Protein AF-A0A9D4TD80-F1 (afdb_monomer_lite)

Secondary structure (DSSP, 8-state):
---PPPPPPPPP-----------------------PPPHHHHHHHHHHHHHHHHHHHHHHHHHHHHHHHHHHHHHHHHHHHHHHHHHHHHHHHHHHHHHT--BTT-PPPTT-TTSPPPPBPPHHHHHHHHHHHHHHHHHTT--GGGHHHHHHHHHHHHHHHHHHHHHHHHHHHHS--

Sequence (177 aa):
MTKGRVRVPKLPGGSDSEESDQSVQTPKKKRKKREEPSRALLDLLASKKKQLKKKDQRNSQLSAAEEQVARLTSTVKEQRVELKELRALNRQLQQKLLDALDCRQGKHCPRFPDCPRKAPLSPWKVSVIRECYKERLEKKGLVAELMPGALKQMNRFIVEKLSDIERMSKRAAKELP

pLDDT: mean 77.39, std 18.11, range [36.22, 97.31]

Organism: Rhipicephalus sanguineus (NCBI:txid34632)

Structure (mmCIF, N/CA/C/O backbone):
data_AF-A0A9D4TD80-F1
#
_entry.id   AF-A0A9D4TD80-F1
#
loop_
_atom_site.group_PDB
_atom_site.id
_atom_site.type_symbol
_atom_site.label_atom_id
_atom_site.label_alt_id
_atom_site.label_comp_id
_atom_site.label_asym_id
_atom_site.label_entity_id
_atom_site.label_seq_id
_atom_site.pdbx_PDB_ins_code
_atom_site.Cartn_x
_atom_site.Cartn_y
_atom_site.Cartn_z
_atom_site.occupancy
_atom_site.B_iso_or_equiv
_atom_site.auth_seq_id
_atom_site.auth_comp_id
_atom_site.auth_asym_id
_atom_site.auth_atom_id
_atom_site.pdbx_PDB_model_num
ATOM 1 N N . MET A 1 1 ? -11.909 40.483 22.227 1.00 42.12 1 MET A N 1
ATOM 2 C CA . MET A 1 1 ? -13.181 39.726 22.257 1.00 42.12 1 MET A CA 1
ATOM 3 C C . MET A 1 1 ? -13.087 38.632 23.314 1.00 42.12 1 MET A C 1
ATOM 5 O O . MET A 1 1 ? -11.989 38.227 23.670 1.00 42.12 1 MET A O 1
ATOM 9 N N . THR A 1 2 ? -14.218 38.314 23.926 1.00 48.88 2 THR A N 1
ATOM 10 C CA . THR A 1 2 ? -14.435 38.014 25.351 1.00 48.88 2 THR A CA 1
ATOM 11 C C . THR A 1 2 ? -14.088 36.588 25.807 1.00 48.88 2 THR A C 1
ATOM 13 O O . THR A 1 2 ? -14.377 35.609 25.129 1.00 48.88 2 THR A O 1
ATOM 16 N N . LYS A 1 3 ? -13.514 36.474 27.017 1.00 54.75 3 LYS A N 1
ATOM 17 C CA . LYS A 1 3 ? -13.366 35.221 27.779 1.00 54.75 3 LYS A CA 1
ATOM 18 C C . LYS A 1 3 ? -14.693 34.912 28.484 1.00 54.75 3 LYS A C 1
ATOM 20 O O . LYS A 1 3 ? -15.102 35.660 29.369 1.00 54.75 3 LYS A O 1
ATOM 25 N N . GLY A 1 4 ? -15.367 33.832 28.090 1.00 55.62 4 GLY A N 1
ATOM 26 C CA . GLY A 1 4 ? -16.603 33.361 28.722 1.00 55.62 4 GLY A CA 1
ATOM 27 C C . GLY A 1 4 ? -16.320 32.609 30.025 1.00 55.62 4 GLY A C 1
ATOM 28 O O . GLY A 1 4 ? -15.669 31.568 30.013 1.00 55.62 4 GLY A O 1
ATOM 29 N N . ARG A 1 5 ? -16.807 33.138 31.152 1.00 65.31 5 ARG A N 1
ATOM 30 C CA . ARG A 1 5 ? -16.763 32.506 32.479 1.00 65.31 5 ARG A CA 1
ATOM 31 C C . ARG A 1 5 ? -18.158 31.948 32.775 1.00 65.31 5 ARG A C 1
ATOM 33 O O . ARG A 1 5 ? -19.118 32.713 32.829 1.00 65.31 5 ARG A O 1
ATOM 40 N N . VAL A 1 6 ? -18.282 30.633 32.935 1.00 64.88 6 VAL A N 1
ATOM 41 C CA . VAL A 1 6 ? -19.559 29.971 33.252 1.00 64.88 6 VAL A CA 1
ATOM 42 C C . VAL A 1 6 ? -19.868 30.154 34.743 1.00 64.88 6 VAL A C 1
ATOM 44 O O . VAL A 1 6 ? -19.031 29.865 35.596 1.00 64.88 6 VAL A O 1
ATOM 47 N N . ARG A 1 7 ? -21.064 30.675 35.051 1.00 61.41 7 ARG A N 1
ATOM 48 C CA . ARG A 1 7 ? -21.616 30.822 36.409 1.00 61.41 7 ARG A CA 1
ATOM 49 C C . ARG A 1 7 ? -22.225 29.495 36.869 1.00 61.41 7 ARG A C 1
ATOM 51 O O . ARG A 1 7 ? -23.071 28.944 36.174 1.00 61.41 7 ARG A O 1
ATOM 58 N N . VAL A 1 8 ? -21.850 29.037 38.061 1.00 68.62 8 VAL A N 1
ATOM 59 C CA . VAL A 1 8 ? -22.538 27.952 38.781 1.00 68.62 8 VAL A CA 1
ATOM 60 C C . VAL A 1 8 ? -23.561 28.578 39.744 1.00 68.62 8 VAL A C 1
ATOM 62 O O . VAL A 1 8 ? -23.190 29.506 40.469 1.00 68.62 8 VAL A O 1
ATOM 65 N N . PRO A 1 9 ? -24.830 28.126 39.772 1.00 58.91 9 PRO A N 1
ATOM 66 C CA . PRO A 1 9 ? -25.821 28.611 40.727 1.00 58.91 9 PRO A CA 1
ATOM 67 C C . PRO A 1 9 ? -25.523 28.164 42.162 1.00 58.91 9 PRO A C 1
ATOM 69 O O . PRO A 1 9 ? -25.204 27.007 42.430 1.00 58.91 9 PRO A O 1
ATOM 72 N N . LYS A 1 10 ? -25.666 29.122 43.075 1.00 60.41 10 LYS A N 1
ATOM 73 C CA . LYS A 1 10 ? -25.540 29.002 44.527 1.00 60.41 10 LYS A CA 1
ATOM 74 C C . LYS A 1 10 ? -26.876 28.509 45.094 1.00 60.41 10 LYS A C 1
ATOM 76 O O . LYS A 1 10 ? -27.904 29.122 44.818 1.00 60.41 10 LYS A O 1
ATOM 81 N N . LEU A 1 11 ? -26.867 27.413 45.852 1.00 58.16 11 LEU A N 1
ATOM 82 C CA . LEU A 1 11 ? -28.045 26.957 46.597 1.00 58.16 11 LEU A CA 1
ATOM 83 C C . LEU A 1 11 ? -28.274 27.878 47.812 1.00 58.16 11 LEU A C 1
ATOM 85 O O . LEU A 1 11 ? -27.293 28.254 48.462 1.00 58.16 11 LEU A O 1
ATOM 89 N N . PRO A 1 12 ? -29.527 28.273 48.102 1.00 53.38 12 PRO A N 1
ATOM 90 C CA . PRO A 1 12 ? -29.843 29.145 49.222 1.00 53.38 12 PRO A CA 1
ATOM 91 C C . PRO A 1 12 ? -29.841 28.372 50.542 1.00 53.38 12 PRO A C 1
ATOM 93 O O . PRO A 1 12 ? -30.265 27.218 50.610 1.00 53.38 12 PRO A O 1
ATOM 96 N N . GLY A 1 13 ? -29.352 29.048 51.578 1.00 43.75 13 GLY A N 1
ATOM 97 C CA . GLY A 1 13 ? -29.517 28.642 52.962 1.00 43.75 13 GLY A CA 1
ATOM 98 C C . GLY A 1 13 ? -30.875 29.041 53.534 1.00 43.75 13 GLY A C 1
ATOM 99 O O . GLY A 1 13 ? -31.673 29.736 52.905 1.00 43.75 13 GLY A O 1
ATOM 100 N N . GLY A 1 14 ? -31.073 28.594 54.764 1.00 37.91 14 GLY A N 1
ATOM 101 C CA . GLY A 1 14 ? -32.167 28.925 55.666 1.00 37.91 14 GLY A CA 1
ATOM 102 C C . GLY A 1 14 ? -32.259 27.808 56.704 1.00 37.91 14 GLY A C 1
ATOM 103 O O . GLY A 1 14 ? -32.141 26.642 56.345 1.00 37.91 14 GLY A O 1
ATOM 104 N N . SER A 1 15 ? -32.439 28.050 57.991 1.00 44.41 15 SER A N 1
ATOM 105 C CA . SER A 1 15 ? -32.436 29.266 58.801 1.00 44.41 15 SER A CA 1
ATOM 106 C C . SER A 1 15 ? -32.415 28.766 60.249 1.00 44.41 15 SER A C 1
ATOM 108 O O . SER A 1 15 ? -32.928 27.679 60.526 1.00 44.41 15 SER A O 1
ATOM 110 N N . ASP A 1 16 ? -31.818 29.547 61.139 1.00 43.88 16 ASP A N 1
ATOM 111 C CA . ASP A 1 16 ? -31.769 29.334 62.585 1.00 43.88 16 ASP A CA 1
ATOM 112 C C . ASP A 1 16 ? -33.162 29.224 63.224 1.00 43.88 16 ASP A C 1
ATOM 114 O O . ASP A 1 16 ? -34.114 29.856 62.760 1.00 43.88 16 ASP A O 1
ATOM 118 N N . SER A 1 17 ? -33.273 28.471 64.322 1.00 45.41 17 SER A N 1
ATOM 119 C CA . SER A 1 17 ? -34.242 28.738 65.395 1.00 45.41 17 SER A CA 1
ATOM 120 C C . SER A 1 17 ? -33.787 28.112 66.714 1.00 45.41 17 SER A C 1
ATOM 122 O O . SER A 1 17 ? -33.214 27.024 66.751 1.00 45.41 17 SER A O 1
ATOM 124 N N . GLU A 1 18 ? -34.031 28.891 67.759 1.00 44.09 18 GLU A N 1
ATOM 125 C CA . GLU A 1 18 ? -33.354 28.976 69.047 1.00 44.09 18 GLU A CA 1
ATOM 126 C C . GLU A 1 18 ? -33.856 27.992 70.122 1.00 44.09 18 GLU A C 1
ATOM 128 O O . GLU A 1 18 ? -34.866 27.303 69.971 1.00 44.09 18 GLU A O 1
ATOM 133 N N . GLU A 1 19 ? -33.101 27.979 71.224 1.00 44.69 19 GLU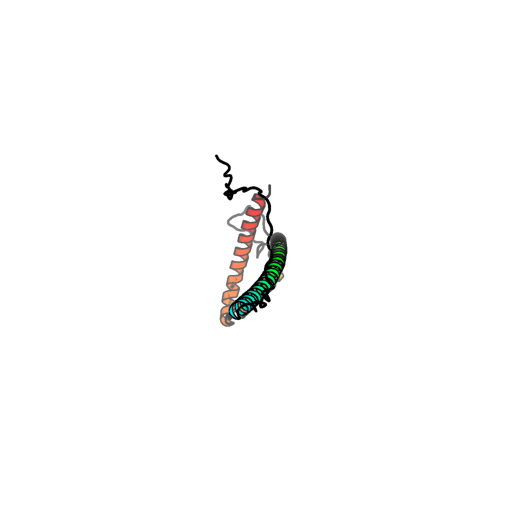 A N 1
ATOM 134 C CA . GLU A 1 19 ? -33.407 27.464 72.564 1.00 44.69 19 GLU A CA 1
ATOM 135 C C . GLU A 1 19 ? -34.823 27.769 73.075 1.00 44.69 19 GLU A C 1
ATOM 137 O O . GLU A 1 19 ? -35.328 28.878 72.913 1.00 44.69 19 GLU A O 1
ATOM 142 N N . SER A 1 20 ? -35.388 26.841 73.859 1.00 39.50 20 SER A N 1
ATOM 143 C CA . SER A 1 20 ? -35.888 27.126 75.218 1.00 39.50 20 SER A CA 1
ATOM 144 C C . SER A 1 20 ? -36.340 25.858 75.952 1.00 39.50 20 SER A C 1
ATOM 146 O O . SER A 1 20 ? -36.573 24.801 75.369 1.00 39.50 20 SER A O 1
ATOM 148 N N . ASP A 1 21 ? -36.415 26.012 77.266 1.00 41.62 21 ASP A N 1
ATOM 149 C CA . ASP A 1 21 ? -36.093 25.058 78.317 1.00 41.62 21 ASP A CA 1
ATOM 150 C C . ASP A 1 21 ? -37.330 24.408 78.994 1.00 41.62 21 ASP A C 1
ATOM 152 O O . ASP A 1 21 ? -38.436 24.937 78.943 1.00 41.62 21 ASP A O 1
ATOM 156 N N . GLN A 1 22 ? -37.083 23.286 79.688 1.00 39.03 22 GLN A N 1
ATOM 157 C CA . GLN A 1 22 ? -37.813 22.686 80.833 1.00 39.03 22 GLN A CA 1
ATOM 158 C C . GLN A 1 22 ? -39.341 22.401 80.786 1.00 39.03 22 GLN A C 1
ATOM 160 O O . GLN A 1 22 ? -40.188 23.287 80.787 1.00 39.03 22 GLN A O 1
ATOM 165 N N . SER A 1 23 ? -39.723 21.136 81.032 1.00 36.22 23 SER A N 1
ATOM 166 C CA . SER A 1 23 ? -40.322 20.701 82.320 1.00 36.22 23 SER A CA 1
ATOM 167 C C . SER A 1 23 ? -40.947 19.291 82.276 1.00 36.22 23 SER A C 1
ATOM 169 O O . SER A 1 23 ? -41.224 18.696 81.239 1.00 36.22 23 SER A O 1
ATOM 171 N N . VAL A 1 24 ? -41.066 18.741 83.481 1.00 40.12 24 VAL A N 1
ATOM 172 C CA . VAL A 1 24 ? -41.312 17.363 83.921 1.00 40.12 24 VAL A CA 1
ATOM 173 C C . VAL A 1 24 ? -42.703 16.825 83.555 1.00 40.12 24 VAL A C 1
ATOM 175 O O . VAL A 1 24 ? -43.686 17.522 83.764 1.00 40.12 24 VAL A O 1
ATOM 178 N N . GLN A 1 25 ? -42.794 15.546 83.151 1.00 36.88 25 GLN A N 1
ATOM 179 C CA . GLN A 1 25 ? -43.699 14.523 83.726 1.00 36.88 25 GLN A CA 1
ATOM 180 C C . GLN A 1 25 ? -43.630 13.203 82.938 1.00 36.88 25 GLN A C 1
ATOM 182 O O . GLN A 1 25 ? -43.927 13.125 81.748 1.00 36.88 25 GLN A O 1
ATOM 187 N N . THR A 1 26 ? -43.252 12.129 83.632 1.00 46.88 26 THR A N 1
ATOM 188 C CA . THR A 1 26 ? -43.415 10.757 83.145 1.00 46.88 26 THR A CA 1
ATOM 189 C C . THR A 1 26 ? -44.893 10.371 83.208 1.00 46.88 26 THR A C 1
ATOM 191 O O . THR A 1 26 ? -45.568 10.632 84.204 1.00 46.88 26 THR A O 1
ATOM 194 N N . PRO A 1 27 ? -45.412 9.681 82.178 1.00 41.12 27 PRO A N 1
ATOM 195 C CA . PRO A 1 27 ? -46.148 8.470 82.516 1.00 41.12 27 PRO A 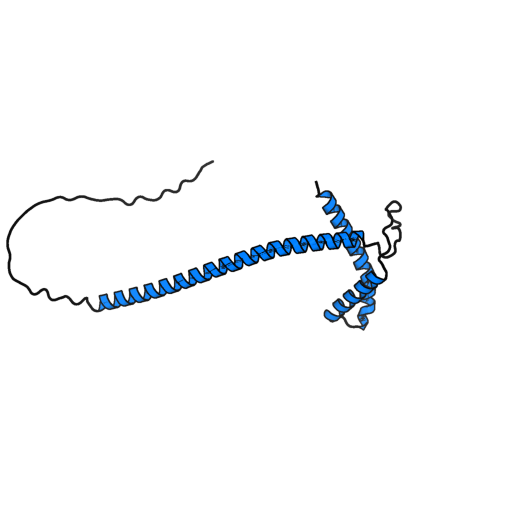CA 1
ATOM 196 C C . PRO A 1 27 ? -45.918 7.301 81.548 1.00 41.12 27 PRO A C 1
ATOM 198 O O . PRO A 1 27 ? -45.955 7.419 80.329 1.00 41.12 27 PRO A O 1
ATOM 201 N N . LYS A 1 28 ? -45.826 6.123 82.173 1.00 37.00 28 LYS A N 1
ATOM 202 C CA . LYS A 1 28 ? -46.269 4.806 81.687 1.00 37.00 28 LYS A CA 1
ATOM 203 C C . LYS A 1 28 ? -45.564 4.256 80.439 1.00 37.00 28 LYS A C 1
ATOM 205 O O . LYS A 1 28 ? -45.898 4.560 79.299 1.00 37.00 28 LYS A O 1
ATOM 210 N N . LYS A 1 29 ? -44.680 3.283 80.711 1.00 50.44 29 LYS A N 1
ATOM 211 C CA . LYS A 1 29 ? -44.203 2.219 79.810 1.00 50.44 29 LYS A CA 1
ATOM 212 C C . LYS A 1 29 ? -45.325 1.725 78.877 1.00 50.44 29 LYS A C 1
ATOM 214 O O . LYS A 1 29 ? -46.024 0.764 79.188 1.00 50.44 29 LYS A O 1
ATOM 219 N N . LYS A 1 30 ? -45.453 2.326 77.694 1.00 43.66 30 LYS A N 1
ATOM 220 C CA . LYS A 1 30 ? -46.062 1.674 76.534 1.00 43.66 30 LYS A CA 1
ATOM 221 C C . LYS A 1 30 ? -44.941 0.918 75.843 1.00 43.66 30 LYS A C 1
ATOM 223 O O . LYS A 1 30 ? -43.989 1.518 75.353 1.00 43.66 30 LYS A O 1
ATOM 228 N N . ARG A 1 31 ? -45.027 -0.415 75.869 1.00 51.09 31 ARG A N 1
ATOM 229 C CA . ARG A 1 31 ? -44.163 -1.309 75.091 1.00 51.09 31 ARG A CA 1
ATOM 230 C C . ARG A 1 31 ? -44.160 -0.789 73.653 1.00 51.09 31 ARG A C 1
ATOM 232 O O . ARG A 1 31 ? -45.170 -0.904 72.963 1.00 51.09 31 ARG A O 1
ATOM 239 N N . LYS A 1 32 ? -43.046 -0.179 73.238 1.00 44.25 32 LYS A N 1
ATOM 240 C CA . LYS A 1 32 ? -42.763 0.172 71.848 1.00 44.25 32 LYS A CA 1
ATOM 241 C C . LYS A 1 32 ? -42.766 -1.160 71.106 1.00 44.25 32 LYS A C 1
ATOM 243 O O . LYS A 1 32 ? -41.787 -1.901 71.175 1.00 44.25 32 LYS A O 1
ATOM 248 N N . LYS A 1 33 ? -43.909 -1.528 70.510 1.00 44.66 33 LYS A N 1
ATOM 249 C CA . LYS A 1 33 ? -43.941 -2.568 69.482 1.00 44.66 33 LYS A CA 1
ATOM 250 C C . LYS A 1 33 ? -42.834 -2.154 68.523 1.00 44.66 33 LYS A C 1
ATOM 252 O O . LYS A 1 33 ? -42.868 -1.040 68.008 1.00 44.66 33 LYS A O 1
ATOM 257 N N . ARG A 1 34 ? -41.804 -2.992 68.392 1.00 49.41 34 ARG A N 1
ATOM 258 C CA . ARG A 1 34 ? -40.911 -2.933 67.240 1.00 49.41 34 ARG A CA 1
ATOM 259 C C . ARG A 1 34 ? -41.856 -2.956 66.045 1.00 49.41 34 ARG A C 1
ATOM 261 O O . ARG A 1 34 ? -42.469 -3.988 65.797 1.00 49.41 34 ARG A O 1
ATOM 268 N N . GLU A 1 35 ? -42.080 -1.807 65.417 1.00 55.00 35 GLU A N 1
ATOM 269 C CA . GLU A 1 35 ? -42.685 -1.774 64.098 1.00 55.00 35 GLU A CA 1
ATOM 270 C C . GLU A 1 35 ? -41.700 -2.530 63.225 1.00 55.00 35 GLU A C 1
ATOM 272 O O . GLU A 1 35 ? -40.599 -2.055 62.936 1.00 55.00 35 GLU A O 1
ATOM 277 N N . GLU A 1 36 ? -42.038 -3.783 62.937 1.00 58.22 36 GLU A N 1
ATOM 278 C CA . GLU A 1 36 ? -41.361 -4.504 61.882 1.00 58.22 36 GLU A CA 1
ATOM 279 C C . GLU A 1 36 ? -41.488 -3.632 60.633 1.00 58.22 36 GLU A C 1
ATOM 281 O O . GLU A 1 36 ? -42.598 -3.181 60.325 1.00 58.22 36 GLU A O 1
ATOM 286 N N . PRO A 1 37 ? -40.372 -3.311 59.957 1.00 62.81 37 PRO A N 1
ATOM 287 C CA . PRO A 1 37 ? -40.431 -2.504 58.752 1.00 62.81 37 PRO A CA 1
ATOM 288 C C . PRO A 1 37 ? -41.442 -3.155 57.814 1.00 62.81 37 PRO A C 1
ATOM 290 O O . PRO A 1 37 ? -41.360 -4.355 57.541 1.00 62.81 37 PRO A O 1
ATOM 293 N N . SER A 1 38 ? -42.430 -2.372 57.375 1.00 72.44 38 SER A N 1
ATOM 294 C CA . SER A 1 38 ? -43.499 -2.864 56.514 1.00 72.44 38 SER A CA 1
ATOM 295 C C . SER A 1 38 ? -42.881 -3.621 55.338 1.00 72.44 38 SER A C 1
ATOM 297 O O . SER A 1 38 ? -41.895 -3.178 54.751 1.00 72.44 38 SER A O 1
ATOM 299 N N . ARG A 1 39 ? -43.423 -4.797 55.007 1.00 77.94 39 ARG A N 1
ATOM 300 C CA . ARG A 1 39 ? -42.876 -5.718 53.989 1.00 77.94 39 ARG A CA 1
ATOM 301 C C . ARG A 1 39 ? -42.501 -5.010 52.673 1.00 77.94 39 ARG A C 1
ATOM 303 O O . ARG A 1 39 ? -41.468 -5.306 52.083 1.00 77.94 39 ARG A O 1
ATOM 310 N N . ALA A 1 40 ? -43.262 -3.976 52.307 1.00 78.38 40 ALA A N 1
ATOM 311 C CA . ALA A 1 40 ? -42.995 -3.084 51.181 1.00 78.38 40 ALA A CA 1
ATOM 312 C C . ALA A 1 40 ? -41.644 -2.334 51.254 1.00 78.38 40 ALA A C 1
ATOM 314 O O . ALA A 1 40 ? -40.969 -2.197 50.235 1.00 78.38 40 ALA A O 1
ATOM 315 N N . LEU A 1 41 ? -41.210 -1.863 52.430 1.00 82.00 41 LEU A N 1
ATOM 316 C CA . LEU A 1 41 ? -39.900 -1.222 52.614 1.00 82.00 41 LEU A CA 1
ATOM 317 C C . LEU A 1 41 ? -38.751 -2.216 52.420 1.00 82.00 41 LEU A C 1
ATOM 319 O O . LEU A 1 41 ? -37.738 -1.869 51.809 1.00 82.00 41 LEU A O 1
ATOM 323 N N . LEU A 1 42 ? -38.909 -3.454 52.895 1.00 85.75 42 LEU A N 1
ATOM 324 C CA . LEU A 1 42 ? -37.917 -4.513 52.693 1.00 85.75 42 LEU A CA 1
ATOM 325 C C . LEU A 1 42 ? -37.777 -4.873 51.205 1.00 85.75 42 LEU A C 1
ATOM 327 O O . LEU A 1 42 ? -36.654 -4.973 50.704 1.00 85.75 42 LEU A O 1
ATOM 331 N N . ASP A 1 43 ? -38.891 -4.970 50.477 1.00 87.12 43 ASP A N 1
ATOM 332 C CA . ASP A 1 43 ? -38.896 -5.237 49.033 1.00 87.12 43 ASP A CA 1
ATOM 333 C C . ASP A 1 43 ? -38.291 -4.079 48.217 1.00 87.12 43 ASP A C 1
ATOM 335 O O . ASP A 1 43 ? -37.553 -4.299 47.245 1.00 87.12 43 ASP A O 1
ATOM 339 N N . LEU A 1 44 ? -38.528 -2.831 48.639 1.00 87.69 44 LEU A N 1
ATOM 340 C CA . LEU A 1 44 ? -37.927 -1.644 48.028 1.00 87.69 44 LEU A CA 1
ATOM 341 C C . LEU A 1 44 ? -36.404 -1.613 48.236 1.00 87.69 44 LEU A C 1
ATOM 343 O O . LEU A 1 44 ? -35.650 -1.330 47.300 1.00 87.69 44 LEU A O 1
ATOM 347 N N . LEU A 1 45 ? -35.935 -1.945 49.444 1.00 88.00 45 LEU A N 1
ATOM 348 C CA . LEU A 1 45 ? -34.509 -2.049 49.762 1.00 88.00 45 LEU A CA 1
ATOM 349 C C . LEU A 1 45 ? -33.840 -3.187 48.984 1.00 88.00 45 LEU A C 1
ATOM 351 O O . LEU A 1 45 ? -32.752 -2.998 48.434 1.00 88.00 45 LEU A O 1
ATOM 355 N N . ALA A 1 46 ? -34.499 -4.342 48.863 1.00 88.94 46 ALA A N 1
ATOM 356 C CA . ALA A 1 46 ? -34.016 -5.453 48.050 1.00 88.94 46 ALA A CA 1
ATOM 357 C C . ALA A 1 46 ? -33.909 -5.064 46.564 1.00 88.94 46 ALA A C 1
ATOM 359 O O . ALA A 1 46 ? -32.904 -5.365 45.911 1.00 88.94 46 ALA A O 1
ATOM 360 N N . SER A 1 47 ? -34.899 -4.336 46.040 1.00 90.62 47 SER A N 1
ATOM 361 C CA . SER A 1 47 ? -34.906 -3.834 44.661 1.00 90.62 47 SER A CA 1
ATOM 362 C C . SER A 1 47 ? -33.806 -2.798 44.418 1.00 90.62 47 SER A C 1
ATOM 364 O O . SER A 1 47 ? -33.053 -2.924 43.449 1.00 90.62 47 SER A O 1
ATOM 366 N N . LYS A 1 48 ? -33.618 -1.831 45.330 1.00 90.88 4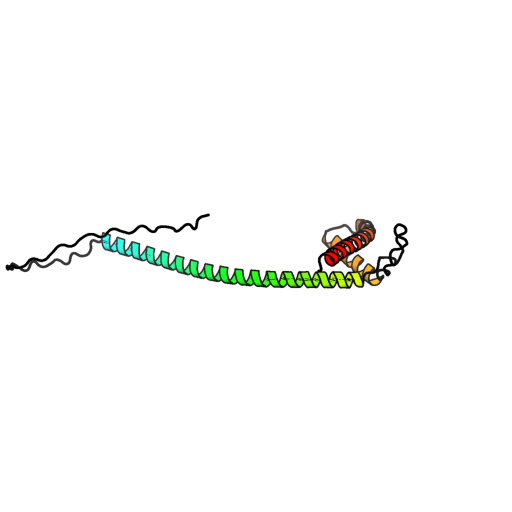8 LYS A N 1
ATOM 367 C CA . LYS A 1 48 ? -32.501 -0.872 45.263 1.00 90.88 48 LYS A CA 1
ATOM 368 C C . LYS A 1 48 ? -31.141 -1.567 45.339 1.00 90.88 48 LYS A C 1
ATOM 370 O O . LYS A 1 48 ? -30.247 -1.234 44.564 1.00 90.88 48 LYS A O 1
ATOM 375 N N . LYS A 1 49 ? -30.986 -2.581 46.198 1.00 92.75 49 LYS A N 1
ATOM 376 C CA . LYS A 1 49 ? -29.751 -3.377 46.302 1.00 92.75 49 LYS A CA 1
ATOM 377 C C . LYS A 1 49 ? -29.443 -4.133 45.006 1.00 92.75 49 LYS A C 1
ATOM 379 O O . LYS A 1 49 ? -28.289 -4.173 44.587 1.00 92.75 49 LYS A O 1
ATOM 384 N N . LYS A 1 50 ? -30.456 -4.697 44.335 1.00 91.38 50 LYS A N 1
ATOM 385 C CA . LYS A 1 50 ? -30.297 -5.325 43.008 1.00 91.38 50 LYS A CA 1
ATOM 386 C C . LYS A 1 50 ? -29.885 -4.307 41.939 1.00 91.38 50 LYS A C 1
ATOM 388 O O . LYS A 1 50 ? -29.006 -4.604 41.133 1.00 91.38 50 LYS A O 1
ATOM 393 N N . GLN A 1 51 ? -30.480 -3.112 41.941 1.00 90.88 51 GLN A N 1
ATOM 394 C CA . GLN A 1 51 ? -30.106 -2.054 40.997 1.00 90.88 51 GLN A CA 1
ATOM 395 C C . GLN A 1 51 ? -28.672 -1.556 41.205 1.00 90.88 51 GLN A C 1
ATOM 397 O O . GLN A 1 51 ? -27.957 -1.385 40.220 1.00 90.88 51 GLN A O 1
ATOM 402 N N . LEU A 1 52 ? -28.236 -1.386 42.457 1.00 90.69 52 LEU A N 1
ATOM 403 C CA . LEU A 1 52 ? -26.855 -1.018 42.786 1.00 90.69 52 LEU A CA 1
ATOM 404 C C . LEU A 1 52 ? -25.865 -2.051 42.247 1.00 90.69 52 LEU A C 1
ATOM 406 O O . LEU A 1 52 ? -24.998 -1.691 41.463 1.00 90.69 52 LEU A O 1
ATOM 410 N N . LYS A 1 53 ? -26.090 -3.346 42.509 1.00 92.69 53 LYS A N 1
ATOM 411 C CA . LYS A 1 53 ? -25.243 -4.418 41.958 1.00 92.69 53 LYS A CA 1
ATOM 412 C C . LYS A 1 53 ? -25.156 -4.389 40.429 1.00 92.69 53 LYS A C 1
ATOM 414 O O . LYS A 1 53 ? -24.086 -4.588 39.865 1.00 92.69 53 LYS A O 1
ATOM 419 N N . LYS A 1 54 ? -26.276 -4.125 39.744 1.00 93.69 54 LYS A N 1
ATOM 420 C CA . LYS A 1 54 ? -26.304 -4.005 38.276 1.00 93.69 54 LYS A CA 1
ATOM 421 C C . LYS A 1 54 ? -25.540 -2.770 37.789 1.00 93.69 54 LYS A C 1
ATOM 423 O O . LYS A 1 54 ? -24.928 -2.816 36.726 1.00 93.69 54 LYS A O 1
ATOM 428 N N . LYS A 1 55 ? -25.583 -1.667 38.542 1.00 92.38 55 LYS A N 1
ATOM 429 C CA . LYS A 1 55 ? -24.808 -0.455 38.256 1.00 92.38 55 LYS A CA 1
ATOM 430 C C . LYS A 1 55 ? -23.312 -0.699 38.458 1.00 92.38 55 LYS A C 1
ATOM 432 O O . LYS A 1 55 ? -22.540 -0.343 37.579 1.00 92.38 55 LYS A O 1
ATOM 437 N N . ASP A 1 56 ? -22.927 -1.378 39.532 1.00 93.50 56 ASP A N 1
ATOM 438 C CA . ASP A 1 56 ? -21.531 -1.727 39.809 1.00 93.50 56 ASP A CA 1
ATOM 439 C C . ASP A 1 56 ? -20.964 -2.650 38.723 1.00 93.50 56 ASP A C 1
ATOM 441 O O . ASP A 1 56 ? -19.868 -2.417 38.222 1.00 93.50 56 ASP A O 1
ATOM 445 N N . GLN A 1 57 ? -21.752 -3.632 38.270 1.00 94.38 57 GLN A N 1
ATOM 446 C CA . GLN A 1 57 ? -21.372 -4.514 37.163 1.00 94.38 57 GLN A CA 1
ATOM 447 C C . GLN A 1 57 ? -21.229 -3.768 35.826 1.00 94.38 57 GLN A C 1
ATOM 449 O O . GLN A 1 57 ? -20.355 -4.086 35.027 1.00 94.38 57 GLN A O 1
ATOM 454 N N . ARG A 1 58 ? -22.074 -2.766 35.561 1.00 92.94 58 ARG A N 1
ATOM 455 C CA . ARG A 1 58 ? -21.926 -1.910 34.372 1.00 92.94 58 ARG A CA 1
ATOM 456 C C . ARG A 1 58 ? -20.690 -1.025 34.471 1.00 92.94 58 ARG A C 1
ATOM 458 O O . ARG A 1 58 ? -19.988 -0.869 33.483 1.00 92.94 58 ARG A O 1
ATOM 465 N N . ASN A 1 59 ? -20.413 -0.475 35.649 1.00 92.50 59 ASN A N 1
ATOM 466 C CA . ASN A 1 59 ? -19.232 0.349 35.876 1.00 92.50 59 ASN A CA 1
ATOM 467 C C . ASN A 1 59 ? -17.940 -0.463 35.725 1.00 92.50 59 ASN A C 1
ATOM 469 O O . ASN A 1 59 ? -16.994 0.029 35.119 1.00 92.50 59 ASN A O 1
ATOM 473 N N . SER A 1 60 ? -17.904 -1.713 36.199 1.00 92.94 60 SER A N 1
ATOM 474 C CA . SER A 1 60 ? -16.740 -2.581 35.988 1.00 92.94 60 SER A CA 1
ATOM 475 C C . SER A 1 60 ? -16.552 -2.951 34.514 1.00 92.94 60 SER A C 1
ATOM 477 O O . SER A 1 60 ? -15.427 -2.948 34.023 1.00 92.94 60 SER A O 1
ATOM 479 N N . GLN A 1 61 ? -17.641 -3.194 33.776 1.00 95.38 61 GLN A N 1
ATOM 480 C CA . GLN A 1 61 ? -17.588 -3.414 32.325 1.00 95.38 61 GLN A CA 1
ATOM 481 C C . GLN A 1 61 ? -17.109 -2.174 31.559 1.00 95.38 61 GLN A C 1
ATOM 483 O O . GLN A 1 61 ? -16.304 -2.308 30.642 1.00 95.38 61 GLN A O 1
ATOM 488 N N . LEU A 1 62 ? -17.580 -0.980 31.935 1.00 94.31 62 LEU A N 1
ATOM 489 C CA . LEU A 1 62 ? -17.139 0.280 31.334 1.00 94.31 62 LEU A CA 1
ATOM 490 C C . LEU A 1 62 ? -15.649 0.513 31.577 1.00 94.31 62 LEU A C 1
ATOM 492 O O . LEU A 1 62 ? -14.928 0.784 30.626 1.00 94.31 62 LEU A O 1
ATOM 496 N N . SER A 1 63 ? -15.177 0.306 32.807 1.00 95.69 63 SER A N 1
ATOM 497 C CA . SER A 1 63 ? -13.755 0.415 33.142 1.00 95.69 63 SER A CA 1
ATOM 498 C C . SER A 1 63 ? -12.895 -0.564 32.330 1.00 95.69 63 SER A C 1
ATOM 500 O O . SER A 1 63 ? -11.880 -0.164 31.765 1.00 95.69 63 SER A O 1
ATOM 502 N N . ALA A 1 64 ? -13.324 -1.822 32.181 1.00 95.69 64 ALA A N 1
ATOM 503 C CA . ALA A 1 64 ? -12.609 -2.797 31.355 1.00 95.69 64 ALA A CA 1
ATOM 504 C C . ALA A 1 64 ? -12.588 -2.406 29.863 1.00 95.69 64 ALA A C 1
ATOM 506 O O . ALA A 1 64 ? -11.570 -2.565 29.186 1.00 95.69 64 ALA A O 1
ATOM 507 N N . ALA A 1 65 ? -13.696 -1.870 29.343 1.00 94.75 65 ALA A N 1
ATOM 508 C CA . ALA A 1 65 ? -13.775 -1.389 27.966 1.00 94.75 65 ALA A CA 1
ATOM 509 C C . ALA A 1 65 ? -12.897 -0.146 27.739 1.00 94.75 65 ALA A C 1
ATOM 511 O O . ALA A 1 65 ? -12.231 -0.052 26.709 1.00 94.75 65 ALA A O 1
ATOM 512 N N . GLU A 1 66 ? -12.848 0.781 28.698 1.00 95.81 66 GLU A N 1
ATOM 513 C CA . GLU A 1 66 ? -11.973 1.959 28.665 1.00 95.81 66 GLU A CA 1
ATOM 514 C C . GLU A 1 66 ? -10.496 1.556 28.615 1.00 95.81 66 GLU A C 1
ATOM 516 O O . GLU A 1 66 ? -9.744 2.071 27.783 1.00 95.81 66 GLU A O 1
ATOM 521 N N . GLU A 1 67 ? -10.085 0.574 29.422 1.00 96.25 67 GLU A N 1
ATOM 522 C CA . GLU A 1 67 ? -8.732 0.016 29.357 1.00 96.25 67 GLU A CA 1
ATOM 523 C C . GLU A 1 67 ? -8.435 -0.620 27.995 1.00 96.25 67 GLU A C 1
ATOM 525 O O . GLU A 1 67 ? -7.356 -0.421 27.431 1.00 96.25 67 GLU A O 1
ATOM 530 N N . GLN A 1 68 ? -9.386 -1.367 27.432 1.00 96.56 68 GLN A N 1
ATOM 531 C CA . GLN A 1 68 ? -9.217 -1.991 26.122 1.00 96.56 68 GLN A CA 1
ATOM 532 C C . GLN A 1 68 ? -9.088 -0.943 25.007 1.00 96.56 68 GLN A C 1
ATOM 534 O O . GLN A 1 68 ? -8.224 -1.071 24.138 1.00 96.56 68 GLN A O 1
ATOM 539 N N . VAL A 1 69 ? -9.895 0.121 25.047 1.00 96.75 69 VAL A N 1
ATOM 540 C CA . VAL A 1 69 ? -9.800 1.247 24.108 1.00 96.75 69 VAL A CA 1
ATOM 541 C C . VAL A 1 69 ? -8.456 1.956 24.251 1.00 96.75 69 VAL A C 1
ATOM 543 O O . VAL A 1 69 ? -7.831 2.270 23.236 1.00 96.75 69 VAL A O 1
ATOM 546 N N . ALA A 1 70 ? -7.973 2.169 25.477 1.00 96.56 70 ALA A N 1
ATOM 547 C CA . ALA A 1 70 ? -6.667 2.777 25.717 1.00 96.56 70 ALA A CA 1
ATOM 548 C C . ALA A 1 70 ? -5.531 1.938 25.105 1.00 96.56 70 ALA A C 1
ATOM 550 O O . ALA A 1 70 ? -4.695 2.486 24.381 1.00 96.56 70 ALA A O 1
ATOM 551 N N . ARG A 1 71 ? -5.555 0.612 25.307 1.00 96.50 71 ARG A N 1
ATOM 552 C CA . ARG A 1 71 ? -4.585 -0.331 24.717 1.00 96.50 71 ARG A CA 1
ATOM 553 C C . ARG A 1 71 ? -4.632 -0.331 23.189 1.00 96.50 71 ARG A C 1
ATOM 555 O O . ARG A 1 71 ? -3.607 -0.186 22.537 1.00 96.50 71 ARG A O 1
ATOM 562 N N . LEU A 1 72 ? -5.819 -0.434 22.591 1.00 96.19 72 LEU A N 1
ATOM 563 C CA . LEU A 1 72 ? -5.948 -0.401 21.128 1.00 96.19 72 LEU A CA 1
ATOM 564 C C . LEU A 1 72 ? -5.489 0.943 20.549 1.00 96.19 72 LEU A C 1
ATOM 566 O O . LEU A 1 72 ? -4.868 0.992 19.488 1.00 96.19 72 LEU A O 1
ATOM 570 N N . THR A 1 73 ? -5.745 2.042 21.260 1.00 95.69 73 THR A N 1
ATOM 571 C CA . THR A 1 73 ? -5.314 3.378 20.841 1.00 95.69 73 THR A CA 1
ATOM 572 C C . THR A 1 73 ? -3.791 3.516 20.846 1.00 95.69 73 THR A C 1
ATOM 574 O O . THR A 1 73 ? -3.253 4.162 19.944 1.00 95.69 73 THR A O 1
ATOM 577 N N . SER A 1 74 ? -3.079 2.924 21.814 1.00 96.31 74 SER A N 1
ATOM 578 C CA . SER A 1 74 ? -1.609 2.922 21.804 1.00 96.31 74 SER A CA 1
ATOM 579 C C . SER A 1 74 ? -1.062 2.085 20.648 1.00 96.31 74 SER A C 1
ATOM 581 O O . SER A 1 74 ? -0.257 2.600 19.873 1.00 96.31 74 SER A O 1
ATOM 583 N N . THR A 1 75 ? -1.594 0.880 20.424 1.00 96.75 75 THR A N 1
ATOM 584 C CA . THR A 1 75 ? -1.183 0.018 19.300 1.00 96.75 75 THR A CA 1
ATOM 585 C C . THR A 1 75 ? -1.396 0.694 17.943 1.00 96.75 75 THR A C 1
ATOM 587 O O . THR A 1 75 ? -0.519 0.668 17.083 1.00 96.75 75 THR A O 1
ATOM 590 N N . VAL A 1 76 ? -2.529 1.374 17.736 1.00 97.31 76 VAL A N 1
ATOM 591 C CA . VAL A 1 76 ? -2.779 2.114 16.485 1.00 97.31 76 VAL A CA 1
ATOM 592 C C . VAL A 1 76 ? -1.784 3.264 16.301 1.00 97.31 76 VAL A C 1
ATOM 594 O O . VAL A 1 76 ? -1.390 3.563 15.171 1.00 97.31 76 VAL A O 1
ATOM 597 N N . LYS A 1 77 ? -1.366 3.937 17.380 1.00 96.75 77 LYS A N 1
ATOM 598 C CA . LYS A 1 77 ? -0.341 4.988 17.300 1.00 96.75 77 LYS A CA 1
ATOM 599 C C . LYS A 1 77 ? 1.016 4.408 16.902 1.00 96.75 77 LYS A C 1
ATOM 601 O O . LYS A 1 77 ? 1.641 4.968 16.006 1.00 96.75 77 LYS A O 1
ATOM 606 N N . GLU A 1 78 ? 1.422 3.294 17.503 1.00 96.69 78 GLU A N 1
ATOM 607 C CA . GLU A 1 78 ? 2.664 2.581 17.172 1.00 96.69 78 GLU A CA 1
ATOM 608 C C . GLU A 1 78 ? 2.678 2.148 15.700 1.00 96.69 78 GLU A C 1
ATOM 610 O O . GLU A 1 78 ? 3.564 2.547 14.945 1.00 96.69 78 GLU A O 1
ATOM 615 N N . GLN A 1 79 ? 1.620 1.476 15.237 1.00 95.75 79 GLN A N 1
ATOM 616 C CA . GLN A 1 79 ? 1.485 1.055 13.836 1.00 95.75 79 GLN A CA 1
ATOM 617 C C . GLN A 1 79 ? 1.506 2.233 12.851 1.00 95.75 79 GLN A C 1
ATOM 619 O O . GLN A 1 79 ? 1.993 2.116 11.726 1.00 95.75 79 GLN A O 1
ATOM 624 N N . ARG A 1 80 ? 0.981 3.402 13.240 1.00 96.00 80 ARG A N 1
ATOM 625 C CA . ARG A 1 80 ? 1.053 4.614 12.406 1.00 96.00 80 ARG A CA 1
ATOM 626 C C . ARG A 1 80 ? 2.477 5.144 12.274 1.00 96.00 80 ARG A C 1
ATOM 628 O O . ARG A 1 80 ? 2.793 5.697 11.219 1.00 96.00 80 ARG A O 1
ATOM 635 N N . VAL A 1 81 ? 3.296 5.035 13.319 1.00 97.12 81 VAL A N 1
ATOM 636 C CA . VAL A 1 81 ? 4.717 5.411 13.271 1.00 97.12 81 VAL A CA 1
ATOM 637 C C . VAL A 1 81 ? 5.466 4.438 12.367 1.00 97.12 81 VAL A C 1
ATOM 639 O O . VAL A 1 81 ? 6.073 4.877 11.393 1.00 97.12 81 VAL A O 1
ATOM 642 N N . GLU A 1 82 ? 5.291 3.136 12.580 1.00 96.56 82 GLU A N 1
ATOM 643 C CA . GLU A 1 82 ? 5.903 2.091 11.754 1.00 96.56 82 GLU A CA 1
ATOM 644 C C . GLU A 1 82 ? 5.527 2.241 10.268 1.00 96.56 82 GLU A C 1
ATOM 646 O O . GLU A 1 82 ? 6.382 2.234 9.384 1.00 96.56 82 GLU A O 1
ATOM 651 N N . LEU A 1 83 ? 4.252 2.509 9.957 1.00 94.81 83 LEU A N 1
ATOM 652 C CA . LEU A 1 83 ? 3.822 2.777 8.581 1.00 94.81 83 LEU A CA 1
ATOM 653 C C . LEU A 1 83 ? 4.477 4.022 7.971 1.00 94.81 83 LEU A C 1
ATOM 655 O O . LEU A 1 83 ? 4.697 4.062 6.756 1.00 94.81 83 LEU A O 1
ATOM 659 N N . LYS A 1 84 ? 4.762 5.063 8.762 1.00 95.69 84 LYS A N 1
ATOM 660 C CA . LYS A 1 84 ? 5.488 6.243 8.266 1.00 95.69 84 LYS A CA 1
ATOM 661 C C . LYS A 1 84 ? 6.935 5.890 7.936 1.00 95.69 84 LYS A C 1
ATOM 663 O O . LYS A 1 84 ? 7.412 6.308 6.879 1.00 95.69 84 LYS A O 1
ATOM 668 N N . GLU A 1 85 ? 7.590 5.111 8.788 1.00 96.69 85 GLU A N 1
ATOM 669 C CA . GLU A 1 85 ? 8.962 4.640 8.588 1.00 96.69 85 GLU A CA 1
ATOM 670 C C . GLU A 1 85 ? 9.065 3.730 7.365 1.00 96.69 85 GLU A C 1
ATOM 672 O O . GLU A 1 85 ? 9.853 4.007 6.462 1.00 96.69 85 GLU A O 1
ATOM 677 N N . LEU A 1 86 ? 8.186 2.731 7.243 1.00 95.31 86 LEU A N 1
ATOM 678 C CA . LEU A 1 86 ? 8.129 1.846 6.077 1.00 95.31 86 LEU A CA 1
ATOM 679 C C . LEU A 1 86 ? 7.887 2.623 4.780 1.00 95.31 86 LEU A C 1
ATOM 681 O O . LEU A 1 86 ? 8.506 2.335 3.756 1.00 95.31 86 LEU A O 1
ATOM 685 N N . ARG A 1 87 ? 7.030 3.653 4.797 1.00 92.12 87 ARG A N 1
ATOM 686 C CA . ARG A 1 87 ? 6.835 4.538 3.635 1.00 92.12 87 ARG A CA 1
ATOM 687 C C . ARG A 1 87 ? 8.079 5.365 3.320 1.00 92.12 87 ARG A C 1
ATOM 689 O O . ARG A 1 87 ? 8.373 5.577 2.145 1.00 92.12 87 ARG A O 1
ATOM 696 N N . ALA A 1 88 ? 8.796 5.857 4.329 1.00 92.31 88 ALA A N 1
ATOM 697 C CA . ALA A 1 88 ? 10.055 6.571 4.131 1.00 92.31 88 ALA A CA 1
ATOM 698 C C . ALA A 1 88 ? 11.126 5.652 3.528 1.00 92.31 88 ALA A C 1
ATOM 700 O O . ALA A 1 88 ? 11.722 6.009 2.513 1.00 92.31 88 ALA A O 1
ATOM 701 N N . LEU A 1 89 ? 11.282 4.445 4.071 1.00 93.81 89 LEU A N 1
ATOM 702 C CA . LEU A 1 89 ? 12.206 3.436 3.565 1.00 93.81 89 LEU A CA 1
ATOM 703 C C . LEU A 1 89 ? 11.855 3.022 2.130 1.00 93.81 89 LEU A C 1
ATOM 705 O O . LEU A 1 89 ? 12.729 2.959 1.273 1.00 93.81 89 LEU A O 1
ATOM 709 N N . ASN A 1 90 ? 10.571 2.805 1.833 1.00 90.38 90 ASN A N 1
ATOM 710 C CA . ASN A 1 90 ? 10.121 2.464 0.485 1.00 90.38 90 ASN A CA 1
ATOM 711 C C . ASN A 1 90 ? 10.446 3.588 -0.511 1.00 90.38 90 ASN A C 1
ATOM 713 O O . ASN A 1 90 ? 10.942 3.311 -1.596 1.00 90.38 90 ASN A O 1
ATOM 717 N N . ARG A 1 91 ? 10.270 4.859 -0.123 1.00 86.88 91 ARG A N 1
ATOM 718 C CA . ARG A 1 91 ? 10.701 6.003 -0.945 1.00 86.88 91 ARG A CA 1
ATOM 719 C C . ARG A 1 91 ? 12.211 6.021 -1.168 1.00 86.88 91 ARG A C 1
ATOM 721 O O . ARG A 1 91 ? 12.642 6.215 -2.298 1.00 86.88 91 ARG A O 1
ATOM 728 N N . GLN A 1 92 ? 13.010 5.784 -0.129 1.00 88.25 92 GLN A N 1
ATOM 729 C CA . GLN A 1 92 ? 14.468 5.708 -0.266 1.00 88.25 92 GLN A CA 1
ATOM 730 C C . GLN A 1 92 ? 14.895 4.552 -1.176 1.00 88.25 92 GLN A C 1
ATOM 732 O O . GLN A 1 92 ? 15.775 4.727 -2.012 1.00 88.25 92 GLN A O 1
ATOM 737 N N . LEU A 1 93 ? 14.257 3.386 -1.058 1.00 86.50 93 LEU A N 1
ATOM 738 C CA . LEU A 1 93 ? 14.493 2.246 -1.943 1.00 86.50 93 LEU A CA 1
ATOM 739 C C . LEU A 1 93 ? 14.090 2.563 -3.382 1.00 86.50 93 LEU A C 1
ATOM 741 O O . LEU A 1 93 ? 14.840 2.245 -4.293 1.00 86.50 93 LEU A O 1
ATOM 745 N N . GLN A 1 94 ? 12.952 3.223 -3.598 1.00 75.56 94 GLN A N 1
ATOM 746 C CA . GLN A 1 94 ? 12.534 3.681 -4.924 1.00 75.56 94 GLN A CA 1
ATOM 747 C C . GLN A 1 94 ? 13.515 4.695 -5.518 1.00 75.56 94 GLN A C 1
ATOM 749 O O . GLN A 1 94 ? 13.790 4.618 -6.710 1.00 75.56 94 GLN A O 1
ATOM 754 N N . GLN A 1 95 ? 14.071 5.600 -4.706 1.00 72.94 95 GLN A N 1
ATOM 755 C CA . GLN A 1 95 ? 15.087 6.554 -5.150 1.00 72.94 95 GLN A CA 1
ATOM 756 C C . GLN A 1 95 ? 16.396 5.845 -5.503 1.00 72.94 95 GLN A C 1
ATOM 758 O O . GLN A 1 95 ? 16.890 6.025 -6.605 1.00 72.94 95 GLN A O 1
ATOM 763 N N . LYS A 1 96 ? 16.899 4.956 -4.638 1.00 75.81 96 LYS A N 1
ATOM 764 C CA . LYS A 1 96 ? 18.082 4.131 -4.933 1.00 75.81 96 LYS A CA 1
ATOM 765 C C . LYS A 1 96 ? 17.874 3.255 -6.164 1.00 75.81 96 LYS A C 1
ATOM 767 O O . LYS A 1 96 ? 18.797 3.057 -6.946 1.00 75.81 96 LYS A O 1
ATOM 772 N N . LEU A 1 97 ? 16.663 2.728 -6.343 1.00 71.00 97 LEU A N 1
ATOM 773 C CA . LEU A 1 97 ? 16.287 2.024 -7.558 1.00 71.00 97 LEU A CA 1
ATOM 774 C C . LEU A 1 97 ? 16.331 2.975 -8.745 1.00 71.00 97 LEU A C 1
ATOM 776 O O . LEU A 1 97 ? 16.914 2.584 -9.731 1.00 71.00 97 LEU A O 1
ATOM 780 N N . LEU A 1 98 ? 15.792 4.192 -8.668 1.00 63.84 98 LEU A N 1
ATOM 781 C CA . LEU A 1 98 ? 15.848 5.171 -9.759 1.00 63.84 98 LEU A CA 1
ATOM 782 C C . LEU A 1 98 ? 17.286 5.554 -10.128 1.00 63.84 98 LEU A C 1
ATOM 784 O O . LEU A 1 98 ? 17.631 5.542 -11.306 1.00 63.84 98 LEU A O 1
ATOM 788 N N . ASP A 1 99 ? 18.120 5.827 -9.128 1.00 65.62 99 ASP A N 1
ATOM 789 C CA . ASP A 1 99 ? 19.543 6.124 -9.308 1.00 65.62 99 ASP A CA 1
ATOM 790 C C . ASP A 1 99 ? 20.269 4.933 -9.964 1.00 65.62 99 ASP A C 1
ATOM 792 O O . ASP A 1 99 ? 21.211 5.114 -10.729 1.00 65.62 99 ASP A O 1
ATOM 796 N N . ALA A 1 100 ? 19.778 3.712 -9.721 1.00 62.22 100 ALA A N 1
ATOM 797 C CA . ALA A 1 100 ? 20.241 2.468 -10.334 1.00 62.22 100 ALA A CA 1
ATOM 798 C C . ALA A 1 100 ? 19.392 1.988 -11.538 1.00 62.22 100 ALA A C 1
ATOM 800 O O . ALA A 1 100 ? 19.592 0.861 -12.009 1.00 62.22 100 ALA A O 1
ATOM 801 N N . LEU A 1 101 ? 18.399 2.763 -11.993 1.00 55.16 101 LEU A N 1
ATOM 802 C CA . LEU A 1 101 ? 17.453 2.444 -13.072 1.00 55.16 101 LEU A CA 1
ATOM 803 C C . LEU A 1 101 ? 17.565 3.518 -14.154 1.00 55.16 101 LEU A C 1
ATOM 805 O O . LEU A 1 101 ? 16.684 4.337 -14.396 1.00 55.16 101 LEU A O 1
ATOM 809 N N . ASP A 1 102 ? 18.674 3.490 -14.855 1.00 55.59 102 ASP A N 1
ATOM 810 C CA . ASP A 1 102 ? 18.718 3.188 -16.270 1.00 55.59 102 ASP A CA 1
ATOM 811 C C . ASP A 1 102 ? 17.382 3.217 -17.084 1.00 55.59 102 ASP A C 1
ATOM 813 O O . ASP A 1 102 ? 16.419 2.493 -16.820 1.00 55.59 102 ASP A O 1
ATOM 817 N N . CYS A 1 103 ? 17.334 3.977 -18.182 1.00 58.91 103 CYS A N 1
ATOM 818 C CA . CYS A 1 103 ? 16.294 3.876 -19.210 1.00 58.91 103 CYS A CA 1
ATOM 819 C C . CYS A 1 103 ? 16.346 2.527 -19.954 1.00 58.91 103 CYS A C 1
ATOM 821 O O . CYS A 1 103 ? 17.408 1.989 -20.185 1.00 58.91 103 CYS A O 1
ATOM 823 N N . ARG A 1 104 ? 15.227 1.956 -20.417 1.00 58.72 104 ARG A N 1
ATOM 824 C CA . ARG A 1 104 ? 15.185 0.581 -20.987 1.00 58.72 104 ARG A CA 1
ATOM 825 C C . ARG A 1 104 ? 16.257 0.233 -22.044 1.00 58.72 104 ARG A C 1
ATOM 827 O O . ARG A 1 104 ? 16.627 -0.928 -22.147 1.00 58.72 104 ARG A O 1
ATOM 834 N N . GLN A 1 105 ? 16.702 1.182 -22.868 1.00 58.03 105 GLN A N 1
ATOM 835 C CA . GLN A 1 105 ? 17.637 0.911 -23.974 1.00 58.03 105 GLN A CA 1
ATOM 836 C C . GLN A 1 105 ? 18.908 1.773 -23.955 1.00 58.03 105 GLN A C 1
ATOM 838 O O . GLN A 1 105 ? 19.701 1.665 -24.883 1.00 58.03 105 GLN A O 1
ATOM 843 N N . GLY A 1 106 ? 19.096 2.669 -22.980 1.00 60.09 106 GLY A N 1
ATOM 844 C CA . GLY A 1 106 ? 20.220 3.620 -23.015 1.00 60.09 106 GLY A CA 1
ATOM 845 C C . GLY A 1 106 ? 20.136 4.663 -24.143 1.00 60.09 106 GLY A C 1
ATOM 846 O O . GLY A 1 106 ? 21.096 5.391 -24.396 1.00 60.09 106 GLY A O 1
ATOM 847 N N . LYS A 1 107 ? 19.022 4.701 -24.891 1.00 65.94 107 LYS A N 1
ATOM 848 C CA . LYS A 1 107 ? 18.881 5.514 -26.106 1.00 65.94 107 LYS A CA 1
ATOM 849 C C . LYS A 1 107 ? 18.494 6.948 -25.779 1.00 65.94 107 LYS A C 1
ATOM 851 O O . LYS A 1 107 ? 17.661 7.197 -24.909 1.00 65.94 107 LYS A O 1
ATOM 856 N N . HIS A 1 108 ? 19.063 7.870 -26.551 1.00 67.88 108 HIS A N 1
ATOM 857 C CA . HIS A 1 108 ? 18.720 9.283 -26.496 1.00 67.88 108 HIS A CA 1
ATOM 858 C C . HIS A 1 108 ? 17.252 9.503 -26.851 1.00 67.88 108 HIS A C 1
ATOM 860 O O . HIS A 1 108 ? 16.758 8.924 -27.821 1.00 67.88 108 HIS A O 1
ATOM 866 N N . CYS A 1 109 ? 16.566 10.375 -26.113 1.00 69.81 109 CYS A N 1
ATOM 867 C CA . CYS A 1 109 ? 15.288 10.885 -26.583 1.00 69.81 109 CYS A CA 1
ATOM 868 C C . CYS A 1 109 ? 15.568 11.856 -27.742 1.00 69.81 109 CYS A C 1
ATOM 870 O O . CYS A 1 109 ? 16.257 12.852 -27.511 1.00 69.81 109 CYS A O 1
ATOM 872 N N . PRO A 1 110 ? 15.054 11.618 -28.963 1.00 76.25 110 PRO A N 1
ATOM 873 C CA . PRO A 1 110 ? 15.299 12.512 -30.097 1.00 76.25 110 PRO A CA 1
ATOM 874 C C . PRO A 1 110 ? 14.687 13.902 -29.882 1.00 76.25 110 PRO A C 1
ATOM 876 O O . PRO A 1 110 ? 15.153 14.880 -30.448 1.00 76.25 110 PRO A O 1
ATOM 879 N N . ARG A 1 111 ? 13.664 14.004 -29.023 1.00 78.25 111 ARG A N 1
ATOM 880 C CA . ARG A 1 111 ? 13.006 15.270 -28.678 1.00 78.25 111 ARG A CA 1
ATOM 881 C C . ARG A 1 111 ? 13.838 16.161 -27.747 1.00 78.25 111 ARG A C 1
ATOM 883 O O . ARG A 1 111 ? 13.554 17.346 -27.649 1.00 78.25 111 ARG A O 1
ATOM 890 N N . PHE A 1 112 ? 14.826 15.600 -27.054 1.00 77.25 112 PHE A N 1
ATOM 891 C CA . PHE A 1 112 ? 15.659 16.322 -26.093 1.00 77.25 112 PHE A CA 1
ATOM 892 C C . PHE A 1 112 ? 17.114 15.885 -26.267 1.00 77.25 112 PHE A C 1
ATOM 894 O O . PHE A 1 112 ? 17.547 15.041 -25.488 1.00 77.25 112 PHE A O 1
ATOM 901 N N . PRO A 1 113 ? 17.833 16.388 -27.289 1.00 76.44 113 PRO A N 1
ATOM 902 C CA . PRO A 1 113 ? 19.200 15.977 -27.632 1.00 76.44 113 PRO A CA 1
ATOM 903 C C . PRO A 1 113 ? 20.261 16.398 -26.602 1.00 76.44 113 PRO A C 1
ATOM 905 O O . PRO A 1 113 ? 21.305 15.764 -26.530 1.00 76.44 113 PRO A O 1
ATOM 908 N N . ASP A 1 114 ? 19.967 17.386 -25.755 1.00 78.75 114 ASP A N 1
ATOM 909 C CA . ASP A 1 114 ? 20.920 17.895 -24.754 1.00 78.75 114 ASP A CA 1
ATOM 910 C C . ASP A 1 114 ? 20.749 17.254 -23.367 1.00 78.75 114 ASP A C 1
ATOM 912 O O . ASP A 1 114 ? 21.497 17.534 -22.432 1.00 78.75 114 ASP A O 1
ATOM 916 N N . CYS A 1 115 ? 19.740 16.395 -23.194 1.00 71.31 115 CYS A N 1
ATOM 917 C CA . CYS A 1 115 ? 19.531 15.704 -21.926 1.00 71.31 115 CYS A CA 1
ATOM 918 C C . CYS A 1 115 ? 20.568 14.586 -21.732 1.00 71.31 115 CYS A C 1
ATOM 920 O O . CYS A 1 115 ? 20.755 13.774 -22.639 1.00 71.31 115 CYS A O 1
ATOM 922 N N . PRO A 1 116 ? 21.182 14.461 -20.539 1.00 70.81 116 PRO A N 1
ATOM 923 C CA . PRO A 1 116 ? 22.172 13.424 -20.279 1.00 70.81 116 PRO A CA 1
ATOM 924 C C . PRO A 1 116 ? 21.583 12.028 -20.503 1.00 70.81 116 PRO A C 1
ATOM 926 O O . PRO A 1 116 ? 20.437 11.735 -20.136 1.00 70.81 116 PRO A O 1
ATOM 929 N N . ARG A 1 117 ? 22.384 11.152 -21.119 1.00 68.25 117 ARG A N 1
ATOM 930 C CA . ARG A 1 117 ? 21.989 9.767 -21.380 1.00 68.25 117 ARG A CA 1
ATOM 931 C C . ARG A 1 117 ? 21.777 9.042 -20.059 1.00 68.25 117 ARG A C 1
ATOM 933 O O . ARG A 1 117 ? 22.652 9.016 -19.202 1.00 68.25 117 ARG A O 1
ATOM 940 N N . LYS A 1 118 ? 20.622 8.403 -19.931 1.00 70.88 118 LYS A N 1
ATOM 941 C CA . LYS A 1 118 ? 20.354 7.455 -18.849 1.00 70.88 118 LYS A CA 1
ATOM 942 C C . LYS A 1 118 ? 20.944 6.106 -19.263 1.00 70.88 118 LYS A C 1
ATOM 944 O O . LYS A 1 118 ? 20.866 5.758 -20.440 1.00 70.88 118 LYS A O 1
ATOM 949 N N . ALA A 1 119 ? 21.526 5.346 -18.342 1.00 67.69 119 ALA A N 1
ATOM 950 C CA . ALA A 1 119 ? 22.077 4.025 -18.664 1.00 67.69 119 ALA A CA 1
ATOM 951 C C . ALA A 1 119 ? 20.962 3.024 -19.068 1.00 67.69 119 ALA A C 1
ATOM 953 O O . ALA A 1 119 ? 19.791 3.384 -18.983 1.00 67.69 119 ALA A O 1
ATOM 954 N N . PRO A 1 120 ? 21.258 1.843 -19.646 1.00 71.94 120 PRO A N 1
ATOM 955 C CA . PRO A 1 120 ? 20.262 0.857 -20.080 1.00 71.94 120 PRO A CA 1
ATOM 956 C C . PRO A 1 120 ? 19.796 -0.101 -18.970 1.00 71.94 120 PRO A C 1
ATOM 958 O O . PRO A 1 120 ? 20.615 -0.724 -18.308 1.00 71.94 120 PRO A O 1
ATOM 961 N N . LEU A 1 121 ? 18.481 -0.238 -18.769 1.00 75.75 121 LEU A N 1
ATOM 962 C CA . LEU A 1 121 ? 17.897 -1.067 -17.705 1.00 75.75 121 LEU A CA 1
ATOM 963 C C . LEU A 1 121 ? 18.363 -2.511 -17.898 1.00 75.75 121 LEU A C 1
ATOM 965 O O . LEU A 1 121 ? 18.157 -3.072 -18.977 1.00 75.75 121 LEU A O 1
ATOM 969 N N . SER A 1 122 ? 19.027 -3.089 -16.889 1.00 80.81 122 SER A N 1
ATOM 970 C CA . SER A 1 122 ? 19.729 -4.360 -17.098 1.00 80.81 122 SER A CA 1
ATOM 971 C C . SER A 1 122 ? 18.778 -5.462 -17.601 1.00 80.81 122 SER A C 1
ATOM 973 O O . SER A 1 122 ? 17.646 -5.571 -17.108 1.00 80.81 122 SER A O 1
ATOM 975 N N . PRO A 1 123 ? 19.205 -6.308 -18.561 1.00 81.69 123 PRO A N 1
ATOM 976 C CA . PRO A 1 123 ? 18.349 -7.357 -19.120 1.00 81.69 123 PRO A CA 1
ATOM 977 C C . PRO A 1 123 ? 17.748 -8.277 -18.051 1.00 81.69 123 PRO A C 1
ATOM 979 O O . PRO A 1 123 ? 16.575 -8.640 -18.134 1.00 81.69 123 PRO A O 1
ATOM 982 N N . TRP A 1 124 ? 18.521 -8.580 -17.003 1.00 85.69 124 TRP A N 1
ATOM 983 C CA . TRP A 1 124 ? 18.069 -9.372 -15.860 1.00 85.69 124 TRP A CA 1
ATOM 984 C C . TRP A 1 124 ? 16.926 -8.694 -15.092 1.00 85.69 124 TRP A C 1
ATOM 986 O O . TRP A 1 124 ? 15.885 -9.314 -14.879 1.00 85.69 124 TRP A O 1
ATOM 996 N N . LYS A 1 125 ? 17.053 -7.397 -14.762 1.00 81.94 125 LYS A N 1
ATOM 997 C CA . LYS A 1 125 ? 15.983 -6.630 -14.094 1.00 81.94 125 LYS A CA 1
ATOM 998 C C . LYS A 1 125 ? 14.697 -6.639 -14.925 1.00 81.94 125 LYS A C 1
ATOM 1000 O O . LYS A 1 125 ? 13.607 -6.793 -14.381 1.00 81.94 125 LYS A O 1
ATOM 1005 N N . VAL A 1 126 ? 14.812 -6.505 -16.249 1.00 85.25 126 VAL A N 1
ATOM 1006 C CA . VAL A 1 126 ? 13.655 -6.553 -17.159 1.00 85.25 126 VAL A CA 1
ATOM 1007 C C . VAL A 1 126 ? 13.000 -7.941 -17.171 1.00 85.25 126 VAL A C 1
ATOM 1009 O O . VAL A 1 126 ? 11.770 -8.011 -17.215 1.00 85.25 126 VAL A O 1
ATOM 1012 N N . SER A 1 127 ? 13.781 -9.027 -17.096 1.00 87.19 127 SER A N 1
ATOM 1013 C CA . SER A 1 127 ? 13.243 -10.395 -17.000 1.00 87.19 127 SER A CA 1
ATOM 1014 C C . SER A 1 127 ? 12.442 -10.597 -15.719 1.00 87.19 127 SER A C 1
ATOM 1016 O O . SER A 1 127 ? 11.279 -10.987 -15.785 1.00 87.19 127 SER A O 1
ATOM 1018 N N . VAL A 1 128 ? 13.009 -10.212 -14.572 1.00 90.25 128 VAL A N 1
ATOM 1019 C CA . VAL A 1 128 ? 12.335 -10.322 -13.268 1.00 90.25 128 VAL A CA 1
ATOM 1020 C C . VAL A 1 128 ? 11.015 -9.545 -13.267 1.00 90.25 128 VAL A C 1
ATOM 1022 O O . VAL A 1 128 ? 9.976 -10.061 -12.861 1.00 90.25 128 VAL A O 1
ATOM 1025 N N . ILE A 1 129 ? 11.008 -8.314 -13.794 1.00 88.62 129 ILE A N 1
ATOM 1026 C CA . ILE A 1 129 ? 9.777 -7.515 -13.905 1.00 88.62 129 ILE A CA 1
ATOM 1027 C C . ILE A 1 129 ? 8.734 -8.224 -14.780 1.00 88.62 129 ILE A C 1
ATOM 1029 O O . ILE A 1 129 ? 7.543 -8.201 -14.453 1.00 88.62 129 ILE A O 1
ATOM 1033 N N . ARG A 1 130 ? 9.164 -8.853 -15.880 1.00 90.00 130 ARG A N 1
ATOM 1034 C CA . ARG A 1 130 ? 8.286 -9.595 -16.789 1.00 90.00 130 ARG A CA 1
ATOM 1035 C C . ARG A 1 130 ? 7.661 -10.809 -16.116 1.00 90.00 130 ARG A C 1
ATOM 1037 O O . ARG A 1 130 ? 6.456 -11.002 -16.262 1.00 90.00 130 ARG A O 1
ATOM 1044 N N . GLU A 1 131 ? 8.443 -11.580 -15.374 1.00 92.69 131 GLU A N 1
ATOM 1045 C CA . GLU A 1 131 ? 7.975 -12.745 -14.618 1.00 92.69 131 GLU A CA 1
ATOM 1046 C C . GLU A 1 131 ? 6.962 -12.328 -13.544 1.00 92.69 131 GLU A C 1
ATOM 1048 O O . GLU A 1 131 ? 5.820 -12.784 -13.560 1.00 92.69 131 GLU A O 1
ATOM 1053 N N . CYS A 1 132 ? 7.295 -11.334 -12.714 1.00 92.25 132 CYS A N 1
ATOM 1054 C CA . CYS A 1 132 ? 6.376 -10.830 -11.688 1.00 92.25 132 CYS A CA 1
ATOM 1055 C C . CYS A 1 132 ? 5.096 -10.196 -12.265 1.00 92.25 132 CYS A C 1
ATOM 1057 O O . CYS A 1 132 ? 4.060 -10.127 -11.595 1.00 92.25 132 CYS A O 1
ATOM 1059 N N . TYR A 1 133 ? 5.159 -9.623 -13.471 1.00 92.88 133 TYR A N 1
ATOM 1060 C CA . TYR A 1 133 ? 3.975 -9.097 -14.152 1.00 92.88 133 TYR A CA 1
ATOM 1061 C C . TYR A 1 133 ? 3.110 -10.233 -14.703 1.00 92.88 133 TYR A C 1
ATOM 1063 O O . TYR A 1 133 ? 1.892 -10.194 -14.531 1.00 92.88 133 TYR A O 1
ATOM 1071 N N . LYS A 1 134 ? 3.737 -11.266 -15.276 1.00 92.81 134 LYS A N 1
ATOM 1072 C CA . LYS A 1 134 ? 3.067 -12.480 -15.744 1.00 92.81 134 LYS A CA 1
ATOM 1073 C C . LYS A 1 134 ? 2.297 -13.169 -14.614 1.00 92.81 134 LYS A C 1
ATOM 1075 O O . LYS A 1 134 ? 1.084 -13.315 -14.729 1.00 92.81 134 LYS A O 1
ATOM 1080 N N . GLU A 1 135 ? 2.953 -13.460 -13.494 1.00 94.06 135 GLU A N 1
ATOM 1081 C CA . GLU A 1 135 ? 2.314 -14.096 -12.331 1.00 94.06 135 GLU A CA 1
ATOM 1082 C C . GLU A 1 135 ? 1.116 -13.293 -11.801 1.00 94.06 135 GLU A C 1
ATOM 1084 O O . GLU A 1 135 ? 0.102 -13.846 -11.377 1.00 94.06 135 GLU A O 1
ATOM 1089 N N . ARG A 1 136 ? 1.209 -11.956 -11.816 1.00 94.31 136 ARG A N 1
ATOM 1090 C CA . ARG A 1 136 ? 0.104 -11.089 -11.383 1.00 94.31 136 ARG A CA 1
ATOM 1091 C C . ARG A 1 136 ? -1.095 -11.143 -12.318 1.00 94.31 136 ARG A C 1
ATOM 1093 O O . ARG A 1 136 ? -2.215 -10.986 -11.840 1.00 94.31 136 ARG A O 1
ATOM 1100 N N . LEU A 1 137 ? -0.877 -11.296 -13.620 1.00 94.00 137 LEU A N 1
ATOM 1101 C CA . LEU A 1 137 ? -1.962 -11.433 -14.588 1.00 94.00 137 LEU A CA 1
ATOM 1102 C C . LEU A 1 137 ? -2.625 -12.807 -14.478 1.00 94.00 137 LEU A C 1
ATOM 1104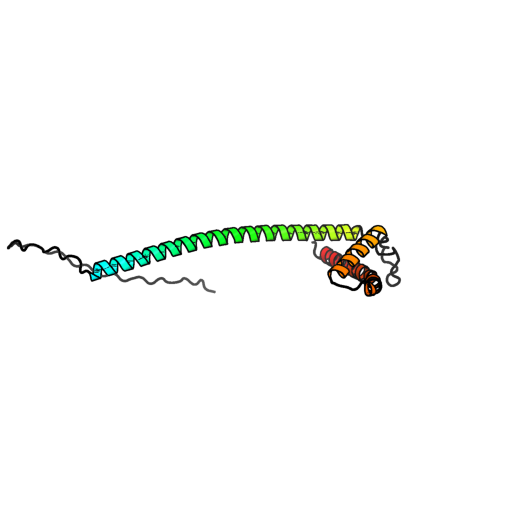 O O . LEU A 1 137 ? -3.850 -12.879 -14.466 1.00 94.00 137 LEU A O 1
ATOM 1108 N N . GLU A 1 138 ? -1.833 -13.862 -14.287 1.00 94.25 138 GLU A N 1
ATOM 1109 C CA . GLU A 1 138 ? -2.334 -15.219 -14.038 1.00 94.25 138 GLU A CA 1
ATOM 1110 C C . GLU A 1 138 ? -3.192 -15.269 -12.767 1.00 94.25 138 GLU A C 1
ATOM 1112 O O . GLU A 1 138 ? -4.326 -15.740 -12.802 1.00 94.25 138 GLU A O 1
ATOM 1117 N N . LYS A 1 139 ? -2.728 -14.662 -11.665 1.00 95.75 139 LYS A N 1
ATOM 1118 C CA . LYS A 1 139 ? -3.515 -14.533 -10.420 1.00 95.75 139 LYS A CA 1
ATOM 1119 C C . LYS A 1 139 ? -4.818 -13.747 -10.589 1.00 95.75 139 LYS A C 1
ATOM 1121 O O . LYS A 1 139 ? -5.736 -13.918 -9.796 1.00 95.75 139 LYS A O 1
ATOM 1126 N N . LYS A 1 140 ? -4.903 -12.874 -11.595 1.00 95.19 140 LYS A N 1
ATOM 1127 C CA . LYS A 1 140 ? -6.125 -12.129 -11.942 1.00 95.19 140 LYS A CA 1
ATOM 1128 C C . LYS A 1 140 ? -7.048 -12.902 -12.889 1.00 95.19 140 LYS A C 1
ATOM 1130 O O . LYS A 1 140 ? -8.059 -12.350 -13.309 1.00 95.19 140 LYS A O 1
ATOM 1135 N N . GLY A 1 141 ? -6.706 -14.145 -13.223 1.00 94.88 141 GLY A N 1
ATOM 1136 C CA . GLY A 1 141 ? -7.488 -14.988 -14.119 1.00 94.88 141 GLY A CA 1
ATOM 1137 C C . GLY A 1 141 ? -7.320 -14.636 -15.595 1.00 94.88 141 GLY A C 1
ATOM 1138 O O . GLY A 1 141 ? -8.200 -14.954 -16.391 1.00 94.88 141 GLY A O 1
ATOM 1139 N N . LEU A 1 142 ? -6.228 -13.963 -15.987 1.00 93.44 142 LEU A N 1
ATOM 1140 C CA . LEU A 1 142 ? -5.974 -13.722 -17.406 1.00 93.44 142 LEU A CA 1
ATOM 1141 C C . LEU A 1 142 ? -5.636 -15.044 -18.106 1.00 93.44 142 LEU A C 1
ATOM 1143 O O . LEU A 1 142 ? -4.746 -15.778 -17.678 1.00 93.44 142 LEU A O 1
ATOM 1147 N N . VAL A 1 143 ? -6.333 -15.320 -19.206 1.00 92.94 143 VAL A N 1
ATOM 1148 C CA . VAL A 1 143 ? -6.140 -16.532 -20.009 1.00 92.94 143 VAL A CA 1
ATOM 1149 C C . VAL A 1 143 ? -4.765 -16.515 -20.684 1.00 92.94 143 VAL A C 1
ATOM 1151 O O . VAL A 1 143 ? -4.330 -15.481 -21.200 1.00 92.94 143 VAL A O 1
ATOM 1154 N N . ALA A 1 144 ? -4.098 -17.675 -20.721 1.00 90.56 144 ALA A N 1
ATOM 1155 C CA . ALA A 1 144 ? -2.748 -17.845 -21.266 1.00 90.56 144 ALA A CA 1
ATOM 1156 C C . ALA A 1 144 ? -2.591 -17.313 -22.705 1.00 90.56 144 ALA A C 1
ATOM 1158 O O . ALA A 1 144 ? -1.556 -16.747 -23.048 1.00 90.56 144 ALA A O 1
ATOM 1159 N N . GLU A 1 145 ? -3.635 -17.416 -23.526 1.00 92.00 145 GLU A N 1
ATOM 1160 C CA . GLU A 1 145 ? -3.655 -16.940 -24.916 1.00 92.00 145 GLU A CA 1
ATOM 1161 C C . GLU A 1 145 ? -3.537 -15.412 -25.037 1.00 92.00 145 GLU A C 1
ATOM 1163 O O . GLU A 1 145 ? -2.946 -14.898 -25.987 1.00 92.00 145 GLU A O 1
ATOM 1168 N N . LEU A 1 146 ? -4.038 -14.665 -24.047 1.00 91.25 146 LEU A N 1
ATOM 1169 C CA . LEU A 1 146 ? -3.980 -13.199 -24.018 1.00 91.25 146 LEU A CA 1
ATOM 1170 C C . LEU A 1 146 ? -2.677 -12.672 -23.396 1.00 91.25 146 LEU A C 1
ATOM 1172 O O . LEU A 1 146 ? -2.351 -11.485 -23.531 1.00 91.25 146 LEU A O 1
ATOM 1176 N N . MET A 1 147 ? -1.897 -13.544 -22.748 1.00 88.44 147 MET A N 1
ATOM 1177 C CA . MET A 1 147 ? -0.652 -13.180 -22.067 1.00 88.44 147 MET A CA 1
ATOM 1178 C C . MET A 1 147 ? 0.368 -12.495 -22.983 1.00 88.44 147 MET A C 1
ATOM 1180 O O . MET A 1 147 ? 0.892 -11.450 -22.588 1.00 88.44 147 MET A O 1
ATOM 1184 N N . PRO A 1 148 ? 0.655 -12.978 -24.209 1.00 88.44 148 PRO A N 1
ATOM 1185 C CA . PRO A 1 148 ? 1.618 -12.316 -25.087 1.00 88.44 148 PRO A CA 1
ATOM 1186 C C . PRO A 1 148 ? 1.209 -10.877 -25.432 1.00 88.44 148 PRO A C 1
ATOM 1188 O O . PRO A 1 148 ? 2.065 -9.993 -25.509 1.00 88.44 148 PRO A O 1
ATOM 1191 N N . GLY A 1 149 ? -0.094 -10.622 -25.603 1.00 88.88 149 GLY A N 1
ATOM 1192 C CA . GLY A 1 149 ? -0.638 -9.286 -25.852 1.00 88.88 149 GLY A CA 1
ATOM 1193 C C . GLY A 1 149 ? -0.437 -8.349 -24.660 1.00 88.88 149 GLY A C 1
ATOM 1194 O O . GLY A 1 149 ? 0.065 -7.236 -24.822 1.00 88.88 149 GLY A O 1
ATOM 1195 N N . ALA A 1 150 ? -0.734 -8.826 -23.451 1.00 86.38 150 ALA A N 1
ATOM 1196 C CA . ALA A 1 150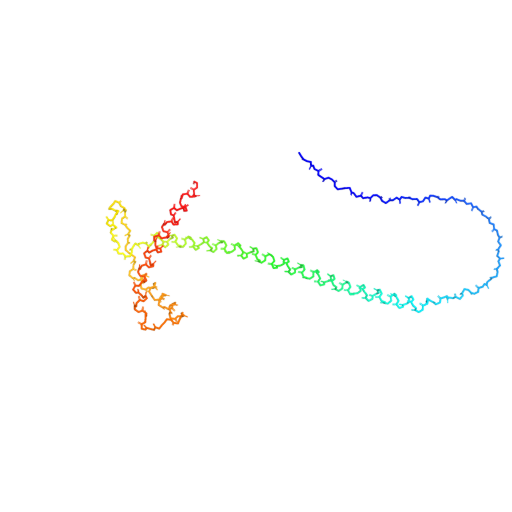 ? -0.529 -8.062 -22.222 1.00 86.38 150 ALA A CA 1
ATOM 1197 C C . ALA A 1 150 ? 0.964 -7.788 -21.946 1.00 86.38 150 ALA A C 1
ATOM 1199 O O . ALA A 1 150 ? 1.354 -6.666 -21.616 1.00 86.38 150 ALA A O 1
ATOM 1200 N N . LEU A 1 151 ? 1.839 -8.773 -22.170 1.00 86.75 151 LEU A N 1
ATOM 1201 C CA . LEU A 1 151 ? 3.286 -8.617 -21.994 1.00 86.75 151 LEU A CA 1
ATOM 1202 C C . LEU A 1 151 ? 3.911 -7.620 -22.984 1.00 86.75 151 LEU A C 1
ATOM 1204 O O . LEU A 1 151 ? 4.921 -6.993 -22.656 1.00 86.75 151 LEU A O 1
ATOM 1208 N N . LYS A 1 152 ? 3.320 -7.413 -24.170 1.00 87.44 152 LYS A N 1
ATOM 1209 C CA . LYS A 1 152 ? 3.751 -6.346 -25.094 1.00 87.44 152 LYS A CA 1
ATOM 1210 C C . LYS A 1 152 ? 3.514 -4.951 -24.503 1.00 87.44 152 LYS A C 1
ATOM 1212 O O . LYS A 1 152 ? 4.346 -4.064 -24.701 1.00 87.44 152 LYS A O 1
ATOM 1217 N N . GLN A 1 153 ? 2.442 -4.769 -23.728 1.00 87.56 153 GLN A N 1
ATOM 1218 C CA . GLN A 1 153 ? 2.114 -3.495 -23.074 1.00 87.56 153 GLN A CA 1
ATOM 1219 C C . GLN A 1 153 ? 3.017 -3.187 -21.873 1.00 87.56 153 GLN A C 1
ATOM 1221 O O . GLN A 1 153 ? 3.220 -2.021 -21.542 1.00 87.56 153 GLN A O 1
ATOM 1226 N N . MET A 1 154 ? 3.639 -4.203 -21.268 1.00 88.94 154 MET A N 1
ATOM 1227 C CA . MET A 1 154 ? 4.553 -4.048 -20.129 1.00 88.94 154 MET A CA 1
ATOM 1228 C C . MET A 1 154 ? 5.633 -2.984 -20.369 1.00 88.94 154 MET A C 1
ATOM 1230 O O . MET A 1 154 ? 5.920 -2.174 -19.491 1.00 88.94 154 MET A O 1
ATOM 1234 N N . ASN A 1 155 ? 6.210 -2.946 -21.574 1.00 81.31 155 ASN A N 1
ATOM 1235 C CA . ASN A 1 155 ? 7.256 -1.980 -21.909 1.00 81.31 155 ASN A CA 1
ATOM 1236 C C . ASN A 1 155 ? 6.764 -0.531 -21.816 1.00 81.31 155 ASN A C 1
ATOM 1238 O O . ASN A 1 155 ? 7.522 0.339 -21.391 1.00 81.31 155 ASN A O 1
ATOM 1242 N N . ARG A 1 156 ? 5.503 -0.279 -22.188 1.00 84.44 156 ARG A N 1
ATOM 1243 C CA . ARG A 1 156 ? 4.870 1.036 -22.052 1.00 84.44 156 ARG A CA 1
ATOM 1244 C C . ARG A 1 156 ? 4.746 1.408 -20.577 1.00 84.44 156 ARG A C 1
ATOM 1246 O O . ARG A 1 156 ? 5.184 2.489 -20.203 1.00 84.44 156 ARG A O 1
ATOM 1253 N N . PHE A 1 157 ? 4.252 0.491 -19.743 1.00 86.69 157 PHE A N 1
ATOM 1254 C CA . PHE A 1 157 ? 4.099 0.731 -18.305 1.00 86.69 157 PHE A CA 1
ATOM 1255 C C . PHE A 1 157 ? 5.431 0.987 -17.599 1.00 86.69 157 PHE A C 1
ATOM 1257 O O . PHE A 1 157 ? 5.502 1.861 -16.743 1.00 86.69 157 PHE A O 1
ATOM 1264 N N . ILE A 1 158 ? 6.497 0.272 -17.972 1.00 85.94 158 ILE A N 1
ATOM 1265 C CA . ILE A 1 158 ? 7.836 0.508 -17.413 1.00 85.94 158 ILE A CA 1
ATOM 1266 C C . ILE A 1 158 ? 8.304 1.932 -17.738 1.00 85.94 158 ILE A C 1
ATOM 1268 O O . ILE A 1 158 ? 8.707 2.663 -16.839 1.00 85.94 158 ILE A O 1
ATOM 1272 N N . VAL A 1 159 ? 8.225 2.349 -19.006 1.00 82.00 159 VAL A N 1
ATOM 1273 C CA . VAL A 1 159 ? 8.668 3.688 -19.439 1.00 82.00 159 VAL A CA 1
ATOM 1274 C C . VAL A 1 159 ? 7.839 4.797 -18.787 1.00 82.00 159 VAL A C 1
ATOM 1276 O O . VAL A 1 159 ? 8.390 5.800 -18.328 1.00 82.00 159 VAL A O 1
ATOM 1279 N N . GLU A 1 160 ? 6.523 4.611 -18.721 1.00 86.50 160 GLU A N 1
ATOM 1280 C CA . GLU A 1 160 ? 5.604 5.545 -18.072 1.00 86.50 160 GLU A CA 1
ATOM 1281 C C . GLU A 1 160 ? 5.915 5.666 -16.579 1.00 86.50 160 GLU A C 1
ATOM 1283 O O . GLU A 1 160 ? 6.081 6.775 -16.071 1.00 86.50 160 GLU A O 1
ATOM 1288 N N . LYS A 1 161 ? 6.128 4.535 -15.895 1.00 86.06 161 LYS A N 1
ATOM 1289 C CA . LYS A 1 161 ? 6.422 4.534 -14.464 1.00 86.06 161 LYS A CA 1
ATOM 1290 C C . LYS A 1 161 ? 7.776 5.152 -14.134 1.00 86.06 161 LYS A C 1
ATOM 1292 O O . LYS A 1 161 ? 7.861 5.903 -13.169 1.00 86.06 161 LYS A O 1
ATOM 1297 N N . LEU A 1 162 ? 8.810 4.898 -14.935 1.00 81.75 162 LEU A N 1
ATOM 1298 C CA . LEU A 1 162 ? 10.105 5.574 -14.782 1.00 81.75 162 LEU A CA 1
ATOM 1299 C C . LEU A 1 162 ? 9.953 7.096 -14.920 1.00 81.75 162 LEU A C 1
ATOM 1301 O O . LEU A 1 162 ? 10.535 7.853 -14.147 1.00 81.75 162 LEU A O 1
ATOM 1305 N N . SER A 1 163 ? 9.116 7.539 -15.861 1.00 81.62 163 SER A N 1
ATOM 1306 C CA . SER A 1 163 ? 8.837 8.961 -16.094 1.00 81.62 163 SER A CA 1
ATOM 1307 C C . SER A 1 163 ? 8.012 9.595 -14.965 1.00 81.62 163 SER A C 1
ATOM 1309 O O . SER A 1 163 ? 8.209 10.764 -14.632 1.00 81.62 163 SER A O 1
ATOM 1311 N N . ASP A 1 164 ? 7.068 8.857 -14.377 1.00 84.25 164 ASP A N 1
ATOM 1312 C CA . ASP A 1 164 ? 6.333 9.279 -13.178 1.00 84.25 164 ASP A CA 1
ATOM 1313 C C . ASP A 1 164 ? 7.265 9.430 -11.978 1.00 84.25 164 ASP A C 1
ATOM 1315 O O . ASP A 1 164 ? 7.225 10.456 -11.301 1.00 84.25 164 ASP A O 1
ATOM 1319 N N . ILE A 1 165 ? 8.111 8.426 -11.726 1.00 83.31 165 ILE A N 1
ATOM 1320 C CA . ILE A 1 165 ? 9.050 8.438 -10.601 1.00 83.31 165 ILE A CA 1
ATOM 1321 C C . ILE A 1 165 ? 10.004 9.626 -10.744 1.00 83.31 165 ILE A C 1
ATOM 1323 O O . ILE A 1 165 ? 10.157 10.388 -9.798 1.00 83.31 165 ILE A O 1
ATOM 1327 N N . GLU A 1 166 ? 10.551 9.877 -11.936 1.00 81.19 166 GLU A N 1
ATOM 1328 C CA . GLU A 1 166 ? 11.399 11.050 -12.174 1.00 81.19 166 GLU A CA 1
ATOM 1329 C C . GLU A 1 166 ? 10.662 12.376 -11.912 1.00 81.19 166 GLU A C 1
ATOM 1331 O O . GLU A 1 166 ? 11.224 13.296 -11.313 1.00 81.19 166 GLU A O 1
ATOM 1336 N N . ARG A 1 167 ? 9.391 12.491 -12.326 1.00 85.31 167 ARG A N 1
ATOM 1337 C CA . ARG A 1 167 ? 8.562 13.670 -12.021 1.00 85.31 167 ARG A CA 1
ATOM 1338 C C . ARG A 1 167 ? 8.354 13.840 -10.519 1.00 85.31 167 ARG A C 1
ATOM 1340 O O . ARG A 1 167 ? 8.384 14.970 -10.036 1.00 85.31 167 ARG A O 1
ATOM 1347 N N . MET A 1 168 ? 8.152 12.746 -9.789 1.00 81.25 168 MET A N 1
ATOM 1348 C CA . MET A 1 168 ? 8.018 12.767 -8.334 1.00 81.25 168 MET A CA 1
ATOM 1349 C C . MET A 1 168 ? 9.329 13.169 -7.652 1.00 81.25 168 MET A C 1
ATOM 1351 O O . MET A 1 168 ? 9.304 14.071 -6.818 1.00 81.25 168 MET A O 1
ATOM 1355 N N . SER A 1 169 ? 10.467 12.593 -8.048 1.00 79.88 169 SER A N 1
ATOM 1356 C CA . SER A 1 169 ? 11.784 12.947 -7.503 1.00 79.88 169 SER A CA 1
ATOM 1357 C C . SER A 1 169 ? 12.129 14.418 -7.753 1.00 79.88 169 SER A C 1
ATOM 1359 O O . SER A 1 169 ? 12.587 15.100 -6.842 1.00 79.88 169 SER A O 1
ATOM 1361 N N . LYS A 1 170 ? 11.822 14.963 -8.941 1.00 80.81 170 LYS A N 1
ATOM 1362 C CA . LYS A 1 170 ? 12.019 16.397 -9.242 1.00 80.81 170 LYS A CA 1
ATOM 1363 C C . LYS A 1 170 ? 11.156 17.324 -8.385 1.00 80.81 170 LYS A C 1
ATOM 1365 O O . LYS A 1 170 ? 11.581 18.437 -8.100 1.00 80.81 170 LYS A O 1
ATOM 1370 N N . ARG A 1 171 ? 9.942 16.908 -8.005 1.00 85.00 171 ARG A N 1
ATOM 1371 C CA . ARG A 1 171 ? 9.094 17.673 -7.072 1.00 85.00 171 ARG A CA 1
ATOM 1372 C C . ARG A 1 171 ? 9.660 17.611 -5.658 1.00 85.00 171 ARG A C 1
ATOM 1374 O O . ARG A 1 171 ? 9.818 18.651 -5.040 1.00 85.00 171 ARG A O 1
ATOM 1381 N N . ALA A 1 172 ? 10.049 16.420 -5.208 1.00 77.25 172 ALA A N 1
ATOM 1382 C CA . ALA A 1 172 ? 10.652 16.226 -3.893 1.00 77.25 172 ALA A CA 1
ATOM 1383 C C . ALA A 1 172 ? 11.952 17.031 -3.719 1.00 77.25 172 ALA A C 1
ATOM 1385 O O . ALA A 1 172 ? 12.154 17.640 -2.677 1.00 77.25 172 ALA A O 1
ATOM 1386 N N . ALA A 1 173 ? 12.795 17.107 -4.754 1.00 77.88 173 ALA A N 1
ATOM 1387 C CA . ALA A 1 173 ? 14.021 17.907 -4.733 1.00 77.88 173 ALA A CA 1
ATOM 1388 C C . ALA A 1 173 ? 13.773 19.425 -4.636 1.00 77.88 173 ALA A C 1
ATOM 1390 O O . ALA A 1 173 ? 14.647 20.147 -4.178 1.00 77.88 173 ALA A O 1
ATOM 1391 N N . LYS A 1 174 ? 12.600 19.915 -5.061 1.00 77.62 174 LYS A N 1
ATOM 1392 C CA . LYS A 1 174 ? 12.212 21.333 -4.940 1.00 77.62 174 LYS A CA 1
ATOM 1393 C C . LYS A 1 174 ? 11.609 21.684 -3.579 1.00 77.62 174 LYS A C 1
ATOM 1395 O O . LYS A 1 174 ? 11.505 22.860 -3.262 1.00 77.62 174 LYS A O 1
ATOM 1400 N N . GLU A 1 175 ? 11.162 20.685 -2.823 1.00 73.25 175 GLU A N 1
ATOM 1401 C CA . GLU A 1 175 ? 10.554 20.852 -1.495 1.00 73.25 175 GLU A CA 1
ATOM 1402 C C . GLU A 1 175 ? 11.570 20.675 -0.350 1.00 73.25 175 GLU A C 1
ATOM 1404 O O . GLU A 1 175 ? 11.209 20.808 0.818 1.00 73.25 175 GLU A O 1
ATOM 1409 N N . LEU A 1 176 ? 12.835 20.386 -0.671 1.00 51.75 176 LEU A N 1
ATOM 1410 C CA . LEU A 1 176 ? 13.952 20.416 0.273 1.00 51.75 176 LEU A CA 1
ATOM 1411 C C . LEU A 1 176 ? 14.506 21.855 0.350 1.00 51.75 176 LEU A C 1
ATOM 1413 O O . LEU A 1 176 ? 14.822 22.403 -0.707 1.00 51.75 176 LEU A O 1
ATOM 1417 N N . PRO A 1 177 ? 14.570 22.473 1.548 1.00 51.06 177 PRO A N 1
ATOM 1418 C CA . PRO A 1 177 ? 15.114 23.820 1.740 1.00 51.06 177 PRO A CA 1
ATOM 1419 C C . PRO A 1 177 ? 16.620 23.900 1.474 1.00 51.06 177 PRO A C 1
ATOM 1421 O O . PRO A 1 177 ? 17.322 22.888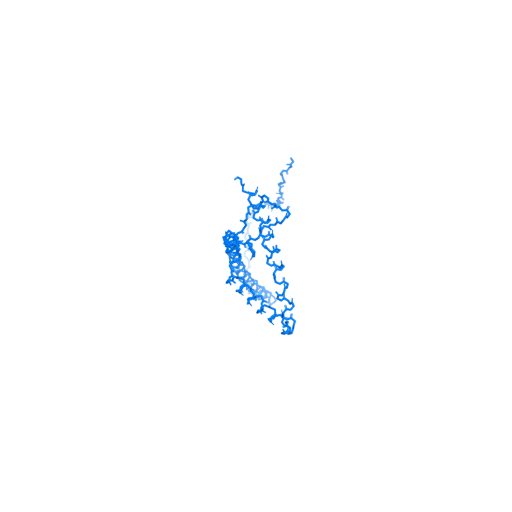 1.710 1.00 51.06 177 PRO A O 1
#

Radius of gyration: 41.58 Å; chains: 1; bounding box: 68×58×114 Å

Foldseek 3Di:
DDDDDDDDDDDDDDDDDDDDDDDDDDDDDDPPPPPPPPVVVVVVVVVVVVVVVVVVVVVVVVVVVVVVVVVVVVVVVVVVVVVVVVVVVVLVVLVVVLVVDFDQQQDDDPVCNPDDGGHHGDPVNVVVLLVVVLVVCVVVVNDPVCSVVVSVCSSVVVNVVSVVSVVVVVVVVVPPD